Protein AF-A0A8B9RLG6-F1 (afdb_monomer)

pLDDT: mean 70.02, std 15.18, range [29.97, 87.75]

Foldseek 3Di:
DDWQFQPVQQVVQVCVVVVVLVVLPPPSVPDPDDDADDDPDPDDDPDPSVVVCCSHTVVRGPPDVPPPDDD

Mean predicted aligned error: 10.61 Å

Structure (mmCIF, N/CA/C/O backbone):
data_AF-A0A8B9RLG6-F1
#
_entry.id   AF-A0A8B9RLG6-F1
#
loop_
_atom_site.group_PDB
_atom_site.id
_atom_site.type_symbol
_atom_site.label_atom_id
_atom_site.label_alt_id
_atom_site.label_comp_id
_atom_site.label_asym_id
_atom_site.label_entity_id
_atom_site.label_seq_id
_atom_site.pdbx_PDB_ins_code
_atom_site.Cartn_x
_atom_site.Cartn_y
_atom_site.Cartn_z
_atom_site.occupancy
_atom_site.B_iso_or_equiv
_atom_site.auth_seq_id
_atom_site.auth_comp_id
_atom_site.auth_asym_id
_atom_site.auth_atom_id
_atom_site.pdbx_PDB_model_num
ATOM 1 N N . MET A 1 1 ? 22.753 -4.515 -10.882 1.00 47.09 1 MET A N 1
ATOM 2 C CA . MET A 1 1 ? 22.415 -3.076 -10.879 1.00 47.09 1 MET A CA 1
ATOM 3 C C . MET A 1 1 ? 21.889 -2.747 -9.489 1.00 47.09 1 MET A C 1
ATOM 5 O O . MET A 1 1 ? 20.886 -3.328 -9.097 1.00 47.09 1 MET A O 1
ATOM 9 N N . ALA A 1 2 ? 22.615 -1.960 -8.693 1.00 54.47 2 ALA A N 1
ATOM 10 C CA . ALA A 1 2 ? 22.196 -1.641 -7.328 1.00 54.47 2 ALA A CA 1
ATOM 11 C C . ALA A 1 2 ? 21.274 -0.422 -7.369 1.00 54.47 2 ALA A C 1
ATOM 13 O O . ALA A 1 2 ? 21.671 0.653 -7.809 1.00 54.47 2 ALA A O 1
ATOM 14 N N . VAL A 1 3 ? 20.028 -0.617 -6.959 1.00 64.94 3 VAL A N 1
ATOM 15 C CA . VAL A 1 3 ? 19.019 0.436 -6.951 1.00 64.94 3 VAL A CA 1
ATOM 16 C C . VAL A 1 3 ? 19.074 1.137 -5.596 1.00 64.94 3 VAL A C 1
ATOM 18 O O . VAL A 1 3 ? 18.933 0.488 -4.561 1.00 64.94 3 VAL A O 1
ATOM 21 N N . ASN A 1 4 ? 19.303 2.452 -5.591 1.00 67.38 4 ASN A N 1
ATOM 22 C CA . ASN A 1 4 ? 19.353 3.239 -4.360 1.00 67.38 4 ASN A CA 1
ATOM 23 C C . ASN A 1 4 ? 17.932 3.651 -3.947 1.00 67.38 4 ASN A C 1
ATOM 25 O O . ASN A 1 4 ? 17.247 4.331 -4.712 1.00 67.38 4 ASN A O 1
ATOM 29 N N . LEU A 1 5 ? 17.499 3.204 -2.767 1.00 75.50 5 LEU A N 1
ATOM 30 C CA . LEU A 1 5 ? 16.156 3.408 -2.226 1.00 75.50 5 LEU A CA 1
ATOM 31 C C . LEU A 1 5 ? 16.192 4.429 -1.079 1.00 75.50 5 LEU A C 1
ATOM 33 O O . LEU A 1 5 ? 16.759 4.164 -0.018 1.00 75.50 5 LEU A O 1
ATOM 37 N N . ASP A 1 6 ? 15.506 5.551 -1.264 1.00 82.50 6 ASP A N 1
ATOM 38 C CA . ASP A 1 6 ? 15.180 6.534 -0.237 1.00 82.50 6 ASP A CA 1
ATOM 39 C C . ASP A 1 6 ? 14.139 5.960 0.736 1.00 82.50 6 ASP A C 1
ATOM 41 O O . ASP A 1 6 ? 12.915 6.047 0.565 1.00 82.50 6 ASP A O 1
ATOM 45 N N . LYS A 1 7 ? 14.665 5.352 1.798 1.00 80.88 7 LYS A N 1
ATOM 46 C CA . LYS A 1 7 ? 13.871 4.773 2.881 1.00 80.88 7 LYS A CA 1
ATOM 47 C C . LYS A 1 7 ? 12.986 5.823 3.557 1.00 80.88 7 LYS A C 1
ATOM 49 O O . LYS A 1 7 ? 11.859 5.507 3.932 1.00 80.88 7 LYS A O 1
ATOM 54 N N . GLU A 1 8 ? 13.441 7.065 3.697 1.00 82.62 8 GLU A N 1
ATOM 55 C CA . GLU A 1 8 ? 12.684 8.113 4.388 1.00 82.62 8 GLU A CA 1
ATOM 56 C C . GLU A 1 8 ? 11.471 8.570 3.578 1.00 82.62 8 GLU A C 1
ATOM 58 O O . GLU A 1 8 ? 10.376 8.745 4.129 1.00 82.62 8 GLU A O 1
ATOM 63 N N . ALA A 1 9 ? 11.631 8.739 2.263 1.00 79.69 9 ALA A N 1
ATOM 64 C CA . ALA A 1 9 ? 10.516 9.013 1.364 1.00 79.69 9 ALA A CA 1
ATOM 65 C C . ALA A 1 9 ? 9.481 7.881 1.400 1.00 79.69 9 ALA A C 1
ATOM 67 O O . ALA A 1 9 ? 8.283 8.161 1.522 1.00 79.69 9 ALA A O 1
ATOM 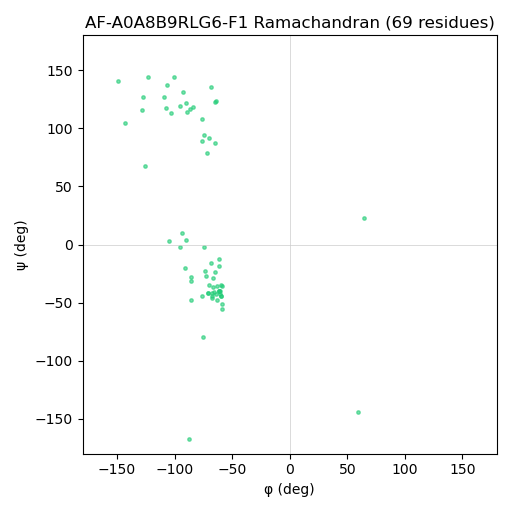68 N N . TYR A 1 10 ? 9.932 6.623 1.377 1.00 81.94 10 TYR A N 1
ATOM 69 C CA . TYR A 1 10 ? 9.049 5.463 1.492 1.00 81.94 10 TYR A CA 1
ATOM 70 C C . TYR A 1 10 ? 8.251 5.477 2.806 1.00 81.94 10 TYR A C 1
ATOM 72 O O . TYR A 1 10 ? 7.014 5.491 2.785 1.00 81.94 10 TYR A O 1
ATOM 80 N N . TYR A 1 11 ? 8.934 5.552 3.953 1.00 83.69 11 TYR A N 1
ATOM 81 C CA . TYR A 1 11 ? 8.279 5.522 5.266 1.00 83.69 11 TYR A CA 1
ATOM 82 C C . TYR A 1 11 ? 7.313 6.690 5.462 1.00 83.69 11 TYR A C 1
ATOM 84 O O . TYR A 1 11 ? 6.211 6.503 5.981 1.00 83.69 11 TYR A O 1
ATOM 92 N N . ARG A 1 12 ? 7.674 7.893 5.005 1.00 87.38 12 ARG A N 1
ATOM 93 C CA . ARG A 1 12 ? 6.807 9.076 5.088 1.00 87.38 12 ARG A CA 1
ATOM 94 C C . ARG A 1 12 ? 5.502 8.888 4.316 1.00 87.38 12 ARG A C 1
ATOM 96 O O . ARG A 1 12 ? 4.448 9.310 4.794 1.00 87.38 12 ARG A O 1
ATOM 103 N N . ARG A 1 13 ? 5.555 8.263 3.138 1.00 85.44 13 ARG A N 1
ATOM 104 C CA . ARG A 1 13 ? 4.383 8.047 2.274 1.00 85.44 13 ARG A CA 1
ATOM 105 C C . ARG A 1 13 ? 3.498 6.914 2.789 1.00 85.44 13 ARG A C 1
ATOM 107 O O . ARG A 1 13 ? 2.291 7.118 2.913 1.00 85.44 13 ARG A O 1
ATOM 114 N N . ILE A 1 14 ? 4.085 5.787 3.197 1.00 85.44 14 ILE A N 1
ATOM 115 C CA . ILE A 1 14 ? 3.333 4.685 3.819 1.00 85.44 14 ILE A CA 1
ATOM 116 C C . ILE A 1 14 ? 2.663 5.132 5.120 1.00 85.44 14 ILE A C 1
ATOM 118 O O . ILE A 1 14 ? 1.499 4.815 5.352 1.00 85.44 14 ILE A O 1
ATOM 122 N N . LYS A 1 15 ? 3.342 5.937 5.946 1.00 87.75 15 LYS A N 1
ATOM 123 C CA . LYS A 1 15 ? 2.760 6.454 7.191 1.00 87.75 15 LYS A CA 1
ATOM 124 C C . LYS A 1 15 ? 1.548 7.356 6.944 1.00 87.75 15 LYS A C 1
ATOM 126 O O . LYS A 1 15 ? 0.603 7.311 7.725 1.00 87.75 15 LYS A O 1
ATOM 131 N N . ARG A 1 16 ? 1.544 8.149 5.865 1.00 86.50 16 ARG A N 1
ATOM 132 C CA . ARG A 1 16 ? 0.372 8.950 5.459 1.00 86.50 16 ARG A CA 1
ATOM 133 C C . ARG A 1 16 ? -0.782 8.065 4.992 1.00 86.50 16 ARG A C 1
ATOM 135 O O . ARG A 1 16 ? -1.906 8.284 5.428 1.00 86.50 16 ARG A O 1
ATOM 142 N N . LEU A 1 17 ? -0.497 7.052 4.170 1.00 85.06 17 LEU A N 1
ATOM 143 C CA . LEU A 1 17 ? -1.500 6.091 3.704 1.00 85.06 17 LEU A CA 1
ATOM 144 C C . LEU A 1 17 ? -2.153 5.360 4.884 1.00 85.06 17 LEU A C 1
ATOM 146 O O . LEU A 1 17 ? -3.371 5.364 5.016 1.00 85.06 17 LEU A O 1
ATOM 150 N N . TYR A 1 18 ? -1.338 4.808 5.783 1.00 85.69 18 TYR A N 1
ATOM 151 C CA . TYR A 1 18 ? -1.825 4.100 6.964 1.00 85.69 18 TYR A CA 1
ATOM 152 C C . TYR A 1 18 ? -2.532 5.032 7.953 1.00 85.69 18 TYR A C 1
ATOM 154 O O . TYR A 1 18 ? -3.530 4.660 8.559 1.00 85.69 18 TYR A O 1
ATOM 162 N N . GLY A 1 19 ? -2.039 6.264 8.106 1.00 85.69 19 GLY A N 1
ATOM 163 C CA . GLY A 1 19 ? -2.683 7.282 8.932 1.00 85.69 19 GLY A CA 1
ATOM 164 C C . GLY A 1 19 ? -4.091 7.620 8.443 1.00 85.69 19 GLY A C 1
ATOM 165 O O . GLY A 1 19 ? -5.000 7.712 9.260 1.00 85.69 19 GLY A O 1
ATOM 166 N N . ASN A 1 20 ? -4.282 7.751 7.129 1.00 84.62 20 ASN A N 1
ATOM 167 C CA . ASN A 1 20 ? -5.599 7.983 6.536 1.00 84.62 20 ASN A CA 1
ATOM 168 C C . ASN A 1 20 ? -6.492 6.741 6.629 1.00 84.62 20 ASN A C 1
ATOM 170 O O . ASN A 1 20 ? -7.654 6.862 6.998 1.00 84.62 20 ASN A O 1
ATOM 174 N N . TRP A 1 21 ? -5.940 5.550 6.387 1.00 84.44 21 TRP A N 1
ATOM 175 C CA . TRP A 1 21 ? -6.681 4.297 6.536 1.00 84.44 21 TRP A CA 1
ATOM 176 C C . TRP A 1 21 ? -7.185 4.101 7.973 1.00 84.44 21 TRP A C 1
ATOM 178 O O . TRP A 1 21 ? -8.358 3.813 8.180 1.00 84.44 21 TRP A O 1
ATOM 188 N N . LYS A 1 22 ? -6.344 4.372 8.981 1.00 83.69 22 LYS A N 1
ATOM 189 C CA . LYS A 1 22 ? -6.712 4.257 10.401 1.00 83.69 22 LYS A CA 1
ATOM 190 C C . LYS A 1 22 ? -7.762 5.279 10.848 1.00 83.69 22 LYS A C 1
ATOM 192 O O . LYS A 1 22 ? -8.505 4.999 11.783 1.00 83.69 22 LYS A O 1
ATOM 197 N N . LYS A 1 23 ? -7.815 6.460 10.224 1.00 84.75 23 LYS A N 1
ATOM 198 C CA . LYS A 1 23 ? -8.890 7.433 10.487 1.00 84.75 23 LYS A CA 1
ATOM 199 C C . LYS A 1 23 ? -10.253 6.907 10.043 1.00 84.75 23 LYS A C 1
ATOM 201 O O . LYS A 1 23 ? -11.255 7.336 10.598 1.00 84.75 23 LYS A O 1
ATOM 206 N N . GLY A 1 24 ? -10.274 5.967 9.094 1.00 73.75 24 GLY A N 1
ATOM 207 C CA . GLY A 1 24 ? -11.487 5.271 8.681 1.00 73.75 24 GLY A CA 1
ATOM 208 C C . GLY A 1 24 ? -12.529 6.180 8.035 1.00 73.75 24 GLY A C 1
ATOM 209 O O . GLY A 1 24 ? -13.709 5.850 8.057 1.00 73.75 24 GLY A O 1
ATOM 210 N N . GLU A 1 25 ? -12.105 7.321 7.488 1.00 73.06 25 GLU A N 1
ATOM 211 C CA . GLU A 1 25 ? -12.977 8.193 6.704 1.00 73.06 25 GLU A CA 1
ATOM 212 C C . GLU A 1 25 ? -13.329 7.482 5.381 1.00 73.06 25 GLU A C 1
ATOM 214 O O . GLU A 1 25 ? -12.474 6.862 4.741 1.00 73.06 25 GLU A O 1
ATOM 219 N N . ASP A 1 26 ? -14.606 7.545 5.000 1.00 71.00 26 ASP A N 1
ATOM 220 C CA . ASP A 1 26 ? -15.172 6.961 3.778 1.00 71.00 26 ASP A CA 1
ATOM 221 C C . ASP A 1 26 ? -15.000 5.429 3.639 1.00 71.00 26 ASP A C 1
ATOM 223 O O . ASP A 1 26 ? -15.107 4.662 4.600 1.00 71.00 26 ASP A O 1
ATOM 227 N N . GLU A 1 27 ? -14.793 4.948 2.409 1.00 69.94 27 GLU A N 1
ATOM 228 C CA . GLU A 1 27 ? -14.718 3.527 2.047 1.00 69.94 27 GLU A CA 1
ATOM 229 C C . GLU A 1 27 ? -13.563 2.784 2.742 1.00 69.94 27 GLU A C 1
ATOM 231 O O . GLU A 1 27 ? -13.612 1.562 2.869 1.00 69.94 27 GLU A O 1
ATOM 236 N N . PHE A 1 28 ? -12.559 3.504 3.256 1.00 72.06 28 PHE A N 1
ATOM 237 C CA . PHE A 1 28 ? -11.403 2.927 3.949 1.00 72.06 28 PHE A CA 1
ATOM 238 C C . PHE A 1 28 ? -11.721 2.406 5.355 1.00 72.06 28 PHE A C 1
ATOM 240 O O . PHE A 1 28 ? -11.010 1.524 5.837 1.00 72.06 28 PHE A O 1
ATOM 247 N N . GLY A 1 29 ? -12.784 2.889 6.006 1.00 74.00 29 GLY A N 1
ATOM 248 C CA . GLY A 1 29 ? -13.161 2.449 7.356 1.00 74.00 29 GLY A CA 1
ATOM 249 C C . GLY A 1 29 ? -13.671 1.006 7.440 1.00 74.00 29 GLY A C 1
ATOM 250 O O . GLY A 1 29 ? -13.726 0.442 8.528 1.00 74.00 29 GLY A O 1
ATOM 251 N N . LYS A 1 30 ? -14.028 0.398 6.302 1.00 80.56 30 LYS A N 1
ATOM 252 C CA . LYS A 1 30 ? -14.528 -0.988 6.207 1.00 80.56 30 LYS A CA 1
ATOM 253 C C . LYS A 1 30 ? -13.496 -1.970 5.643 1.00 80.56 30 LYS A C 1
ATOM 255 O O . LYS A 1 30 ? -13.826 -3.124 5.392 1.00 80.56 30 LYS A O 1
ATOM 260 N N . VAL A 1 31 ? -12.280 -1.502 5.368 1.00 83.06 31 VAL A N 1
ATOM 261 C CA . VAL A 1 31 ? -11.231 -2.295 4.721 1.00 83.06 31 VAL A CA 1
ATOM 262 C C . VAL A 1 31 ? -10.326 -2.899 5.788 1.00 83.06 31 VAL A C 1
ATOM 264 O O . VAL A 1 31 ? -9.656 -2.155 6.498 1.00 83.06 31 VAL A O 1
ATOM 267 N N . ASP A 1 32 ? -10.256 -4.230 5.850 1.00 82.81 32 ASP A N 1
ATOM 268 C CA . ASP A 1 32 ? -9.354 -4.962 6.756 1.00 82.81 32 ASP A CA 1
ATOM 269 C C . ASP A 1 32 ? -7.949 -5.161 6.167 1.00 82.81 32 ASP A C 1
ATOM 271 O O . ASP A 1 32 ? -6.957 -5.243 6.892 1.00 82.81 32 ASP A O 1
ATOM 275 N N . ALA A 1 33 ? -7.841 -5.210 4.835 1.00 84.31 33 ALA A N 1
ATOM 276 C CA . ALA A 1 33 ? -6.574 -5.368 4.130 1.00 84.31 33 ALA A CA 1
ATOM 277 C C . ALA A 1 33 ? -6.586 -4.664 2.767 1.00 84.31 33 ALA A C 1
ATOM 279 O O . ALA A 1 33 ? -7.563 -4.729 2.024 1.00 84.31 33 ALA A O 1
ATOM 280 N N . ILE A 1 34 ? -5.461 -4.038 2.413 1.00 83.38 34 ILE A N 1
ATOM 281 C CA . ILE A 1 34 ? -5.231 -3.447 1.090 1.00 83.38 34 ILE A CA 1
ATOM 282 C C . ILE A 1 34 ? -4.310 -4.387 0.311 1.00 83.38 34 ILE A C 1
ATOM 284 O O . ILE A 1 34 ? -3.139 -4.544 0.657 1.00 83.38 34 ILE A O 1
ATOM 288 N N . VAL A 1 35 ? -4.835 -4.998 -0.751 1.00 83.94 35 VAL A N 1
ATOM 289 C CA . VAL A 1 35 ? -4.077 -5.891 -1.636 1.00 83.94 35 VAL A CA 1
ATOM 290 C C . VAL A 1 35 ? -3.859 -5.197 -2.974 1.00 83.94 35 VAL A C 1
ATOM 292 O O . VAL A 1 35 ? -4.807 -4.725 -3.596 1.00 83.94 35 VAL A O 1
ATOM 295 N N . VAL A 1 36 ? -2.603 -5.132 -3.420 1.00 83.56 36 VAL A N 1
ATOM 296 C CA . VAL A 1 36 ? -2.225 -4.530 -4.703 1.00 83.56 36 VAL A CA 1
ATOM 297 C C . VAL A 1 36 ? -1.361 -5.507 -5.484 1.00 83.56 36 VAL A C 1
ATOM 299 O O . VAL A 1 36 ? -0.249 -5.827 -5.071 1.00 83.56 36 VAL A O 1
ATOM 302 N N . SER A 1 37 ? -1.869 -5.952 -6.629 1.00 79.31 37 SER A N 1
ATOM 303 C CA . SER A 1 37 ? -1.138 -6.761 -7.603 1.00 79.31 37 SER A CA 1
ATOM 304 C C . SER A 1 37 ? -0.785 -5.921 -8.832 1.00 79.31 37 SER A C 1
ATOM 306 O O . SER A 1 37 ? -1.620 -5.162 -9.328 1.00 79.31 37 SER A O 1
ATOM 308 N N . VAL A 1 38 ? 0.443 -6.071 -9.327 1.00 77.19 38 VAL A N 1
ATOM 309 C CA . VAL A 1 38 ? 0.926 -5.483 -10.587 1.00 77.19 38 VAL A CA 1
ATOM 310 C C . VAL A 1 38 ? 1.517 -6.622 -11.415 1.00 77.19 38 VAL A C 1
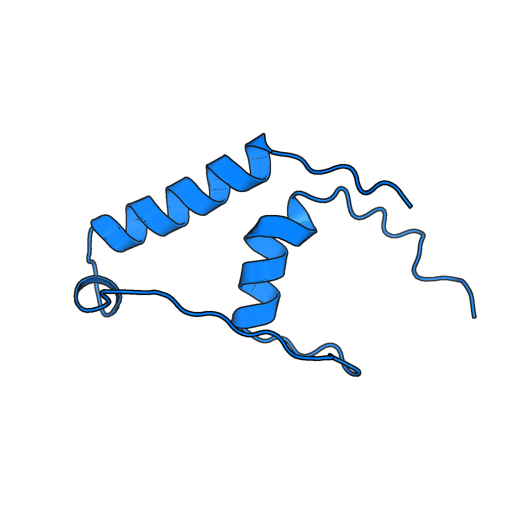ATOM 312 O O . VAL A 1 38 ? 2.320 -7.395 -10.893 1.00 77.19 38 VAL A O 1
ATOM 315 N N . GLY A 1 39 ? 1.062 -6.759 -12.660 1.00 79.75 39 GLY A N 1
ATOM 316 C CA . GLY A 1 39 ? 1.529 -7.781 -13.597 1.00 79.75 39 GLY A CA 1
ATOM 317 C C . GLY A 1 39 ? 2.758 -7.337 -14.392 1.00 79.75 39 GLY A C 1
ATOM 318 O O . GLY A 1 39 ? 3.403 -6.339 -14.070 1.00 79.75 39 GLY A O 1
ATOM 319 N N . VAL A 1 40 ? 3.081 -8.094 -15.440 1.00 71.81 40 VAL A N 1
ATOM 320 C CA . VAL A 1 40 ? 4.066 -7.676 -16.445 1.00 71.81 40 VAL A CA 1
ATOM 321 C C . VAL A 1 40 ? 3.392 -6.634 -17.339 1.00 71.81 40 VAL A C 1
ATOM 323 O O . VAL A 1 40 ? 2.487 -6.971 -18.094 1.00 71.81 40 VAL A O 1
ATOM 326 N N . ASP A 1 41 ? 3.794 -5.371 -17.195 1.00 63.56 41 ASP A N 1
ATOM 327 C CA . ASP A 1 41 ? 3.273 -4.255 -17.993 1.00 63.56 41 ASP A CA 1
ATOM 328 C C . ASP A 1 41 ? 4.122 -4.084 -19.265 1.00 63.56 41 ASP A C 1
ATOM 330 O O . ASP A 1 41 ? 5.295 -3.711 -19.180 1.00 63.56 41 ASP A O 1
ATOM 334 N N . GLU A 1 42 ? 3.531 -4.327 -20.440 1.00 61.94 42 GLU A N 1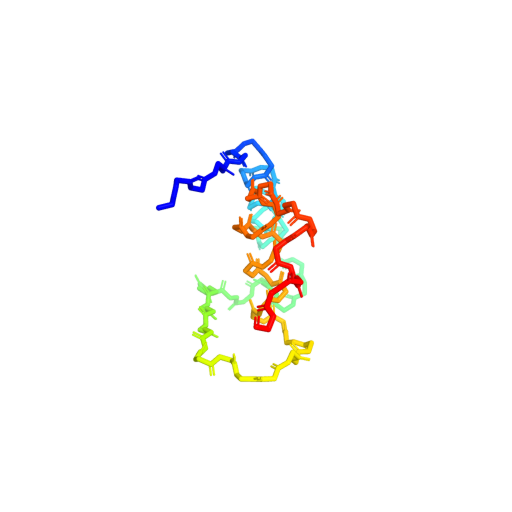
ATOM 335 C CA . GLU A 1 42 ? 4.132 -4.007 -21.751 1.00 61.94 42 GLU A CA 1
ATOM 336 C C . GLU A 1 42 ? 3.742 -2.597 -22.248 1.00 61.94 42 GLU A C 1
ATOM 338 O O . GLU A 1 42 ? 4.473 -1.992 -23.031 1.00 61.94 42 GLU A O 1
ATOM 343 N N . GLU A 1 43 ? 2.659 -2.009 -21.721 1.00 57.97 43 GLU A N 1
ATOM 344 C C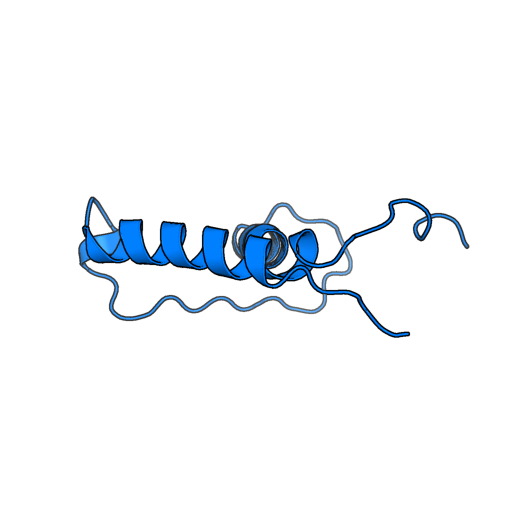A . GLU A 1 43 ? 2.209 -0.643 -22.022 1.00 57.97 43 GLU A CA 1
ATOM 345 C C . GLU A 1 43 ? 2.089 0.208 -20.748 1.00 57.97 43 GLU A C 1
ATOM 347 O O . GLU A 1 43 ? 1.695 -0.268 -19.682 1.00 57.97 43 GLU A O 1
ATOM 352 N N . ILE A 1 44 ? 2.423 1.503 -20.839 1.00 59.94 44 ILE A N 1
ATOM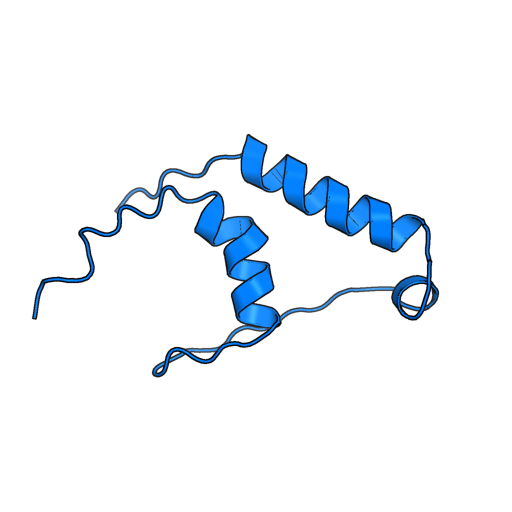 353 C CA . ILE A 1 44 ? 2.340 2.426 -19.697 1.00 59.94 44 ILE A CA 1
ATOM 354 C C . ILE A 1 44 ? 0.872 2.801 -19.466 1.00 59.94 44 ILE A C 1
ATOM 356 O O . ILE A 1 44 ? 0.381 3.805 -19.982 1.00 59.94 44 ILE A O 1
ATOM 360 N N . VAL A 1 45 ? 0.175 2.006 -18.659 1.00 64.31 45 VAL A N 1
ATOM 361 C CA . VAL A 1 45 ? -1.206 2.281 -18.251 1.00 64.31 45 VAL A CA 1
ATOM 362 C C . VAL A 1 45 ? -1.217 3.048 -16.925 1.00 64.31 45 VAL A C 1
ATOM 364 O O . VAL A 1 45 ? -0.575 2.659 -15.946 1.00 64.31 45 VAL A O 1
ATOM 367 N N . TYR A 1 46 ? -1.980 4.144 -16.855 1.00 70.50 46 TYR A N 1
ATOM 368 C CA . TYR A 1 46 ? -2.247 4.862 -15.604 1.00 70.50 46 TYR A CA 1
ATOM 369 C C . TYR A 1 46 ? -3.192 4.046 -14.704 1.00 70.50 46 TYR A C 1
ATOM 371 O O . TYR A 1 46 ? -4.387 4.317 -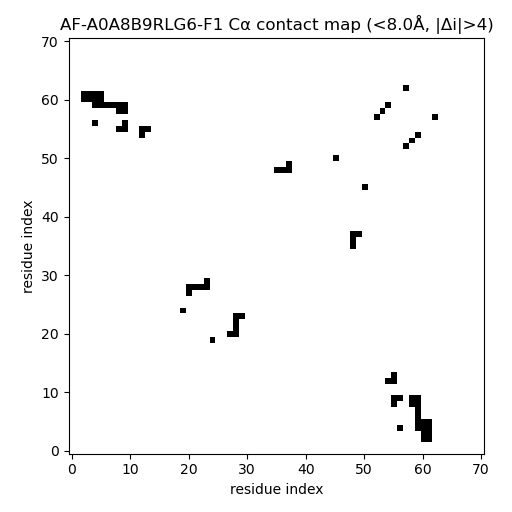14.612 1.00 70.50 46 TYR A O 1
ATOM 379 N N . ALA A 1 47 ? -2.648 3.036 -14.023 1.00 76.56 47 ALA A N 1
ATOM 380 C CA . ALA A 1 47 ? -3.376 2.201 -13.071 1.00 76.56 47 ALA A CA 1
ATOM 381 C C . ALA A 1 47 ? -3.101 2.622 -11.617 1.00 76.56 47 ALA A C 1
ATOM 383 O O . ALA A 1 47 ? -1.972 2.964 -11.256 1.00 76.56 47 ALA A O 1
ATOM 384 N N . LYS A 1 48 ? -4.116 2.534 -10.740 1.00 79.50 48 LYS A N 1
ATOM 385 C CA . LYS A 1 48 ? -3.959 2.838 -9.302 1.00 79.50 48 LYS A CA 1
ATOM 386 C C . LYS A 1 48 ? -2.912 1.934 -8.631 1.00 79.50 48 LYS A C 1
ATOM 388 O O . LYS A 1 48 ? -2.163 2.415 -7.785 1.00 79.50 48 LYS A O 1
ATOM 393 N N . SER A 1 49 ? -2.803 0.669 -9.044 1.00 75.31 49 SER A N 1
ATOM 394 C CA . SER A 1 49 ? -1.801 -0.285 -8.541 1.00 75.31 49 SER A CA 1
ATOM 395 C C . SER A 1 49 ? -0.368 0.158 -8.855 1.00 75.31 49 SER A C 1
ATOM 397 O O . SER A 1 49 ? 0.478 0.238 -7.962 1.00 75.31 49 SER A O 1
ATOM 399 N N . THR A 1 50 ? -0.114 0.547 -10.108 1.00 75.00 50 THR A N 1
ATOM 400 C CA . THR A 1 50 ? 1.189 1.042 -10.575 1.00 75.00 50 THR A CA 1
ATOM 401 C C . THR A 1 50 ? 1.503 2.420 -9.995 1.00 75.00 50 THR A C 1
ATOM 403 O O . THR A 1 50 ? 2.651 2.700 -9.644 1.00 75.00 50 THR A O 1
ATOM 406 N N . ALA A 1 51 ? 0.493 3.274 -9.813 1.00 78.06 51 ALA A N 1
ATOM 407 C CA . ALA A 1 51 ? 0.639 4.561 -9.141 1.00 78.06 51 ALA A CA 1
ATOM 408 C C . ALA A 1 51 ? 0.999 4.395 -7.658 1.00 78.06 51 ALA A C 1
ATOM 410 O O . ALA A 1 51 ? 1.884 5.100 -7.180 1.00 78.06 51 ALA A O 1
ATOM 411 N N . LEU A 1 52 ? 0.393 3.442 -6.939 1.00 77.62 52 LEU A N 1
ATOM 412 C CA . LEU A 1 52 ? 0.741 3.162 -5.542 1.00 77.62 52 LEU A CA 1
ATOM 413 C C . LEU A 1 52 ? 2.157 2.582 -5.424 1.00 77.62 52 LEU A C 1
ATOM 415 O O . LEU A 1 52 ? 2.933 3.014 -4.570 1.00 77.62 52 LEU A O 1
ATOM 419 N N . GLN A 1 53 ? 2.529 1.666 -6.322 1.00 76.88 53 GLN A N 1
ATOM 420 C CA . GLN A 1 53 ? 3.896 1.148 -6.418 1.00 76.88 53 GLN A CA 1
ATOM 421 C C . GLN A 1 53 ? 4.899 2.268 -6.731 1.00 76.88 53 GLN A C 1
ATOM 423 O O . GLN A 1 53 ? 5.989 2.310 -6.154 1.00 76.88 53 GLN A O 1
ATOM 428 N N . THR A 1 54 ? 4.519 3.199 -7.609 1.00 72.38 54 THR A N 1
ATOM 429 C CA . THR A 1 54 ? 5.330 4.365 -7.964 1.00 72.38 54 THR A CA 1
ATOM 430 C C . THR A 1 54 ? 5.469 5.318 -6.793 1.00 72.38 54 THR A C 1
ATOM 432 O O . THR A 1 54 ? 6.580 5.700 -6.454 1.00 72.38 54 THR A O 1
ATOM 435 N N . LEU A 1 55 ? 4.378 5.630 -6.106 1.00 68.81 55 LEU A N 1
ATOM 436 C CA . LEU A 1 55 ? 4.366 6.502 -4.941 1.00 68.81 55 LEU A CA 1
ATOM 437 C C . LEU A 1 55 ? 5.173 5.906 -3.778 1.00 68.81 55 LEU A C 1
ATOM 439 O O . LEU A 1 55 ? 5.939 6.622 -3.139 1.00 68.81 55 LEU A O 1
ATOM 443 N N . GLY A 1 56 ? 5.053 4.606 -3.516 1.00 67.06 56 GLY A N 1
ATOM 444 C CA . GLY A 1 56 ? 5.816 3.920 -2.477 1.00 67.06 56 GLY A CA 1
ATOM 445 C C . GLY A 1 56 ? 7.264 3.676 -2.888 1.00 67.06 56 GLY A C 1
ATOM 446 O O . GLY A 1 56 ? 8.175 4.383 -2.462 1.00 67.06 56 GLY A O 1
ATOM 447 N N . VAL A 1 57 ? 7.472 2.639 -3.694 1.00 60.34 57 VAL A N 1
ATOM 448 C CA . VAL A 1 57 ? 8.789 2.042 -3.942 1.00 60.34 57 VAL A CA 1
ATOM 449 C C . VAL A 1 57 ? 9.527 2.765 -5.064 1.00 60.34 57 VAL A C 1
ATOM 451 O O . VAL A 1 57 ? 10.683 3.139 -4.900 1.00 60.34 57 VAL A O 1
ATOM 454 N N . LYS A 1 58 ? 8.872 3.023 -6.198 1.00 57.25 58 LYS A N 1
ATOM 455 C CA . LYS A 1 58 ? 9.546 3.517 -7.415 1.00 57.25 58 LYS A CA 1
ATOM 456 C C . LYS A 1 58 ? 9.990 4.984 -7.321 1.00 57.25 58 LYS A C 1
ATOM 458 O O . LYS A 1 58 ? 10.963 5.343 -7.960 1.00 57.25 58 LYS A O 1
ATOM 463 N N . ALA A 1 59 ? 9.320 5.807 -6.517 1.00 56.03 59 ALA A N 1
ATOM 464 C CA . ALA A 1 59 ? 9.712 7.187 -6.221 1.00 56.03 59 ALA A CA 1
ATOM 465 C C . ALA A 1 59 ? 10.536 7.312 -4.930 1.00 56.03 59 ALA A C 1
ATOM 467 O O . ALA A 1 59 ? 10.852 8.427 -4.522 1.00 56.03 59 ALA A O 1
ATOM 468 N N . ALA A 1 60 ? 10.768 6.211 -4.211 1.00 52.22 60 ALA A N 1
ATOM 469 C CA . ALA A 1 60 ? 11.851 6.108 -3.235 1.00 52.22 60 ALA A CA 1
ATOM 470 C C . ALA A 1 60 ? 13.140 5.681 -3.946 1.00 52.22 60 ALA A C 1
ATOM 472 O O . ALA A 1 60 ? 14.229 6.103 -3.590 1.00 52.22 60 ALA A O 1
ATOM 473 N N . VAL A 1 61 ? 13.029 4.895 -5.012 1.00 54.38 61 VAL A N 1
ATOM 474 C CA . VAL A 1 61 ? 14.124 4.728 -5.957 1.00 54.38 61 VAL A CA 1
ATOM 475 C C . VAL A 1 61 ? 14.396 6.074 -6.632 1.00 54.38 61 VAL A C 1
ATOM 477 O O . VAL A 1 61 ? 13.495 6.658 -7.229 1.00 54.38 61 VAL A O 1
ATOM 480 N N . ASN A 1 62 ? 15.630 6.576 -6.547 1.00 50.47 62 ASN A N 1
ATOM 481 C CA . ASN A 1 62 ? 16.062 7.722 -7.352 1.00 50.47 62 ASN A CA 1
ATOM 482 C C . ASN A 1 62 ? 16.046 7.307 -8.829 1.00 50.47 62 ASN A C 1
ATOM 484 O O . ASN A 1 62 ? 17.032 6.794 -9.358 1.00 50.47 62 ASN A O 1
ATOM 488 N N . TYR A 1 63 ? 14.896 7.460 -9.481 1.00 46.59 63 TYR A N 1
ATOM 489 C CA . TYR A 1 63 ? 14.741 7.171 -10.895 1.00 46.59 63 TYR A CA 1
ATOM 490 C C . TYR A 1 63 ? 15.413 8.302 -11.677 1.00 46.59 63 TYR A C 1
ATOM 492 O O . TYR A 1 63 ? 14.816 9.356 -11.889 1.00 46.59 63 TYR A O 1
ATOM 500 N N . SER A 1 64 ? 16.682 8.109 -12.051 1.00 36.59 64 SER A N 1
ATOM 501 C CA . SER A 1 64 ? 17.338 8.996 -13.011 1.00 36.59 64 SER A CA 1
ATOM 502 C C . SER A 1 64 ? 16.628 8.839 -14.366 1.00 36.59 64 SER A C 1
ATOM 504 O O . SER A 1 64 ? 16.550 7.711 -14.864 1.00 36.59 64 SER A O 1
ATOM 506 N N . PRO A 1 65 ? 16.0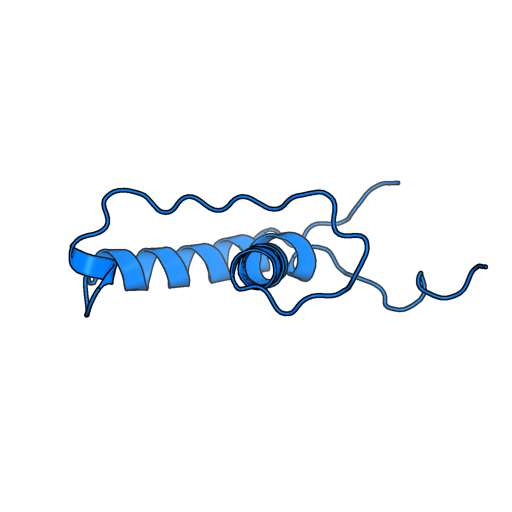88 9.916 -14.967 1.00 48.09 65 PRO A N 1
ATOM 507 C CA . PRO A 1 65 ? 15.381 9.847 -16.246 1.00 48.09 65 PRO A CA 1
ATOM 508 C C . PRO A 1 65 ? 16.244 9.356 -17.429 1.00 48.09 65 PRO A C 1
ATOM 510 O O . PRO A 1 65 ? 15.691 9.002 -18.468 1.00 48.09 65 PRO A O 1
ATOM 513 N N . ASP A 1 66 ? 17.570 9.277 -17.271 1.00 42.34 66 ASP A N 1
ATOM 514 C CA . ASP A 1 66 ? 18.538 8.986 -18.342 1.00 42.34 66 ASP A CA 1
ATOM 515 C C . ASP A 1 66 ? 18.604 7.528 -18.833 1.00 42.34 66 ASP A C 1
ATOM 517 O O . ASP A 1 66 ? 19.352 7.226 -19.760 1.00 42.34 66 A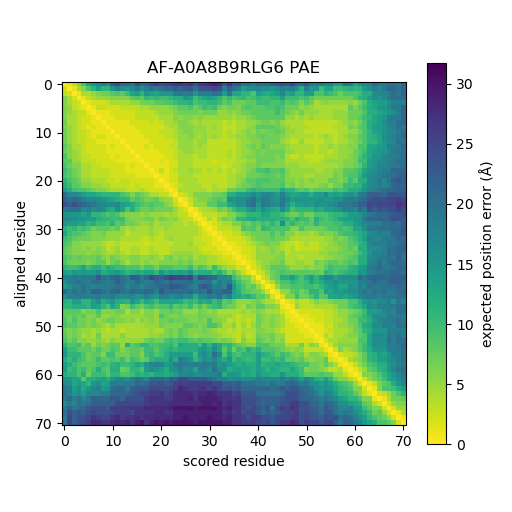SP A O 1
ATOM 521 N N . GLN A 1 67 ? 17.837 6.590 -18.270 1.00 45.41 67 GLN A N 1
ATOM 522 C CA . GLN A 1 67 ? 17.849 5.193 -18.747 1.00 45.41 67 GLN A CA 1
ATOM 523 C C . GLN A 1 67 ? 16.768 4.864 -19.792 1.00 45.41 67 GLN A C 1
ATOM 525 O O . GLN A 1 67 ? 16.599 3.700 -20.145 1.00 45.41 67 GLN A O 1
ATOM 530 N N . LYS A 1 68 ? 16.059 5.867 -20.332 1.00 43.41 68 LYS A N 1
ATOM 531 C CA . LYS A 1 68 ? 15.073 5.676 -21.418 1.00 43.41 68 LYS A CA 1
ATOM 532 C C . LYS A 1 68 ? 15.637 5.786 -22.843 1.00 43.41 68 LYS A C 1
ATOM 534 O O . LYS A 1 68 ? 14.870 5.667 -23.793 1.00 43.41 68 LYS A O 1
ATOM 539 N N . THR A 1 69 ? 16.943 5.967 -23.028 1.00 36.75 69 THR A N 1
ATOM 540 C CA . THR A 1 69 ? 17.561 6.101 -24.360 1.00 36.75 69 THR A CA 1
ATOM 541 C C . THR A 1 69 ? 18.695 5.110 -24.575 1.00 36.75 69 THR A C 1
ATOM 543 O O . THR A 1 69 ? 19.842 5.510 -24.730 1.00 36.75 69 THR A O 1
ATOM 546 N N . LYS A 1 70 ? 18.380 3.813 -24.653 1.00 29.97 70 LYS A N 1
ATOM 547 C CA . LYS A 1 70 ? 19.103 2.892 -25.545 1.00 29.97 70 LYS A CA 1
ATOM 548 C C . LYS A 1 70 ? 18.127 1.876 -26.130 1.00 29.97 70 LYS A C 1
ATOM 550 O O . LYS A 1 70 ? 17.655 0.987 -25.429 1.00 29.97 70 LYS A O 1
ATOM 555 N N . ILE A 1 71 ? 17.812 2.127 -27.400 1.00 35.44 71 ILE A N 1
ATOM 556 C CA . ILE A 1 71 ? 17.445 1.129 -28.408 1.00 35.44 71 ILE A CA 1
ATOM 557 C C . ILE A 1 71 ? 18.606 0.135 -28.516 1.00 35.44 71 ILE A C 1
ATOM 559 O O . ILE A 1 71 ? 19.766 0.606 -28.404 1.00 35.44 71 ILE A O 1
#

Organism: Astyanax mexicanus (NCBI:txid7994)

Solvent-accessible surface area (backbone atoms only — not comparable to full-atom values): 4606 Å² total; per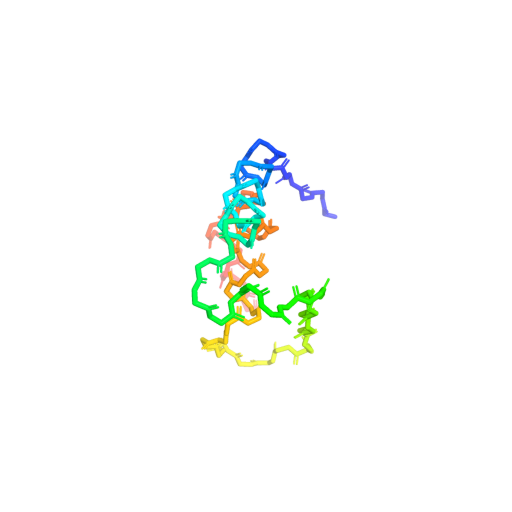-residue (Å²): 135,89,81,59,66,40,60,65,58,24,51,56,46,51,51,50,53,50,53,52,41,72,68,30,62,72,81,43,52,79,56,92,73,91,86,78,77,78,80,91,74,92,64,97,68,98,41,72,47,58,49,50,45,33,63,34,56,50,64,14,26,76,74,66,80,79,77,81,78,76,131

Radius of gyration: 15.0 Å; Cα contacts (8 Å, |Δi|>4): 39; chains: 1; bounding box: 38×18×39 Å

Secondary structure (DSSP, 8-state):
-PPPB-HHHHHHHHHHHHHHHHHT-GGGGG-S---------SS----HHHHHHIIIIITTB---GGGG---

InterPro domains:
  IPR029148 FACT complex subunit SPT16, N-terminal lobe domain [PF14826] (5-54)
  IPR029149 Creatinase/Aminopeptidase P/Spt16, N-terminal [G3DSA:3.40.350.10] (2-56)

Sequence (71 aa):
MAVNLDKEAYYRRIKRLYGNWKKGEDEFGKVDAIVVSVGVDEEIVYAKSTALQTLGVKAAVNYSPDQKTKI